Protein AF-A0A7K2KIJ1-F1 (afdb_monomer)

Structure (mmCIF, N/CA/C/O backbone):
data_AF-A0A7K2KIJ1-F1
#
_entry.id   AF-A0A7K2KIJ1-F1
#
loop_
_atom_site.group_PDB
_atom_site.id
_atom_site.type_symbol
_atom_site.label_atom_id
_atom_site.label_alt_id
_atom_site.label_comp_id
_atom_site.label_asym_id
_atom_site.label_entity_id
_atom_site.label_seq_id
_atom_site.pdbx_PDB_ins_code
_atom_site.Cartn_x
_atom_site.Cartn_y
_atom_site.Cartn_z
_atom_site.occupancy
_atom_site.B_iso_or_equiv
_atom_site.auth_seq_id
_atom_site.auth_comp_id
_atom_site.auth_asym_id
_atom_site.auth_atom_id
_atom_site.pdbx_PDB_model_num
ATOM 1 N N . MET A 1 1 ? -55.893 36.918 -1.192 1.00 45.06 1 MET A N 1
ATOM 2 C CA . MET A 1 1 ? -55.651 36.383 -2.549 1.00 45.06 1 MET A CA 1
ATOM 3 C C . MET A 1 1 ? -54.271 36.869 -2.965 1.00 45.06 1 MET A C 1
ATOM 5 O O . MET A 1 1 ? -54.103 38.072 -3.015 1.00 45.06 1 MET A O 1
ATOM 9 N N . THR A 1 2 ? -53.209 36.101 -3.171 1.00 46.12 2 THR A N 1
ATOM 10 C CA . THR A 1 2 ? -52.919 34.666 -3.086 1.00 46.12 2 THR A CA 1
ATOM 11 C C . THR A 1 2 ? -51.396 34.611 -2.926 1.00 46.12 2 THR A C 1
ATOM 13 O O . THR A 1 2 ? -50.685 35.256 -3.692 1.00 46.12 2 THR A O 1
ATOM 16 N N . SER A 1 3 ? -50.894 33.917 -1.908 1.00 42.28 3 SER A N 1
ATOM 17 C CA . SER A 1 3 ? -49.466 33.642 -1.747 1.00 42.28 3 SER A CA 1
ATOM 18 C C . SER A 1 3 ? -49.019 32.659 -2.830 1.00 42.28 3 SER A C 1
ATOM 20 O O . SER A 1 3 ? -49.592 31.575 -2.933 1.00 42.28 3 SER A O 1
ATOM 22 N N . ALA A 1 4 ? -48.010 33.019 -3.622 1.00 49.59 4 ALA A N 1
ATOM 23 C CA . ALA A 1 4 ? -47.337 32.093 -4.526 1.00 49.59 4 ALA A CA 1
ATOM 24 C C . ALA A 1 4 ? -46.103 31.517 -3.818 1.00 49.59 4 ALA A C 1
ATOM 26 O O . ALA A 1 4 ? -45.108 32.208 -3.614 1.00 49.59 4 ALA A O 1
ATOM 27 N N . THR A 1 5 ? -46.194 30.252 -3.416 1.00 52.03 5 THR A N 1
ATOM 28 C CA . THR A 1 5 ? -45.062 29.433 -2.971 1.00 52.03 5 THR A CA 1
ATOM 29 C C . THR A 1 5 ? -44.146 29.159 -4.171 1.00 52.03 5 THR A C 1
ATOM 31 O O . THR A 1 5 ? -44.656 28.714 -5.202 1.00 52.03 5 THR A O 1
ATOM 34 N N . PRO A 1 6 ? -42.818 29.367 -4.095 1.00 52.25 6 PRO A N 1
ATOM 35 C CA . PRO A 1 6 ? -41.923 28.862 -5.125 1.00 52.25 6 PRO A CA 1
ATOM 36 C C . PRO A 1 6 ? -41.865 27.332 -5.033 1.00 52.25 6 PRO A C 1
ATOM 38 O O . PRO A 1 6 ? -41.471 26.759 -4.019 1.00 52.25 6 PRO A O 1
ATOM 41 N N . SER A 1 7 ? -42.300 26.683 -6.110 1.00 57.16 7 SER A N 1
ATOM 42 C CA . SER A 1 7 ? -42.174 25.248 -6.340 1.00 57.16 7 SER A CA 1
ATOM 43 C C . SER A 1 7 ? -40.693 24.895 -6.471 1.00 57.16 7 SER A C 1
ATOM 45 O O . SER A 1 7 ? -40.060 25.250 -7.465 1.00 57.16 7 SER A O 1
ATOM 47 N N . ALA A 1 8 ? -40.136 24.208 -5.476 1.00 54.47 8 ALA A N 1
ATOM 48 C CA . ALA A 1 8 ? -38.811 23.613 -5.580 1.00 54.47 8 ALA A CA 1
ATOM 49 C C . ALA A 1 8 ? -38.816 22.576 -6.715 1.00 54.47 8 ALA A C 1
ATOM 51 O O . ALA A 1 8 ? -39.647 21.668 -6.738 1.00 54.47 8 ALA A O 1
ATOM 52 N N . ALA A 1 9 ? -37.915 22.752 -7.680 1.00 55.31 9 ALA A N 1
ATOM 53 C CA . ALA A 1 9 ? -37.654 21.766 -8.717 1.00 55.31 9 ALA A CA 1
ATOM 54 C C . ALA A 1 9 ? -37.132 20.462 -8.079 1.00 55.31 9 ALA A C 1
ATOM 56 O O . ALA A 1 9 ? -36.427 20.531 -7.067 1.00 55.31 9 ALA A O 1
ATOM 57 N N . PRO A 1 10 ? -37.433 19.282 -8.649 1.00 51.84 10 PRO A N 1
ATOM 58 C CA . PRO A 1 10 ? -36.810 18.044 -8.208 1.00 51.84 10 PRO A CA 1
ATOM 59 C C . PRO A 1 10 ? -35.300 18.151 -8.430 1.00 51.84 10 PRO A C 1
ATOM 61 O O . PRO A 1 10 ? -34.848 18.454 -9.532 1.00 51.84 10 PRO A O 1
ATOM 64 N N . LEU A 1 11 ? -34.525 17.919 -7.373 1.00 56.31 11 LEU A N 1
ATOM 65 C CA . LEU A 1 11 ? -33.096 17.660 -7.485 1.00 56.31 11 LEU A CA 1
ATOM 66 C C . LEU A 1 11 ? -32.944 16.364 -8.283 1.00 56.31 11 LEU A C 1
ATOM 68 O O . LEU A 1 11 ? -33.281 15.299 -7.775 1.00 56.31 11 LEU A O 1
ATOM 72 N N . ASP A 1 12 ? -32.479 16.451 -9.528 1.00 54.44 12 ASP A N 1
ATOM 73 C CA . ASP A 1 12 ? -32.094 15.277 -10.307 1.00 54.44 12 ASP A CA 1
ATOM 74 C C . ASP A 1 12 ? -31.010 14.497 -9.536 1.00 54.44 12 ASP A C 1
ATOM 76 O O . ASP A 1 12 ? -29.883 14.987 -9.409 1.00 54.44 12 ASP A O 1
ATOM 80 N N . PRO A 1 13 ? -31.269 13.264 -9.058 1.00 57.56 13 PRO A N 1
ATOM 81 C CA . PRO A 1 13 ? -30.281 12.493 -8.299 1.00 57.56 13 PRO A CA 1
ATOM 82 C C . PRO A 1 13 ? -29.171 11.905 -9.189 1.00 57.56 13 PRO A C 1
ATOM 84 O O . PRO A 1 13 ? -28.361 11.111 -8.722 1.00 57.56 13 PRO A O 1
ATOM 87 N N . ARG A 1 14 ? -29.142 12.252 -10.486 1.00 54.12 14 ARG A N 1
ATOM 88 C CA . ARG A 1 14 ? -28.255 11.653 -11.500 1.00 54.12 14 ARG A CA 1
ATOM 89 C C . ARG A 1 14 ? -27.233 12.619 -12.104 1.00 54.12 14 ARG A C 1
ATOM 91 O O . ARG A 1 14 ? -26.503 12.242 -13.015 1.00 54.12 14 ARG A O 1
ATOM 98 N N . GLY A 1 15 ? -27.160 13.855 -11.601 1.00 44.03 15 GLY A N 1
ATOM 99 C CA . GLY A 1 15 ? -26.284 14.906 -12.139 1.00 44.03 15 GLY A CA 1
ATOM 100 C C . GLY A 1 15 ? -24.801 14.810 -11.753 1.00 44.03 15 GLY A C 1
ATO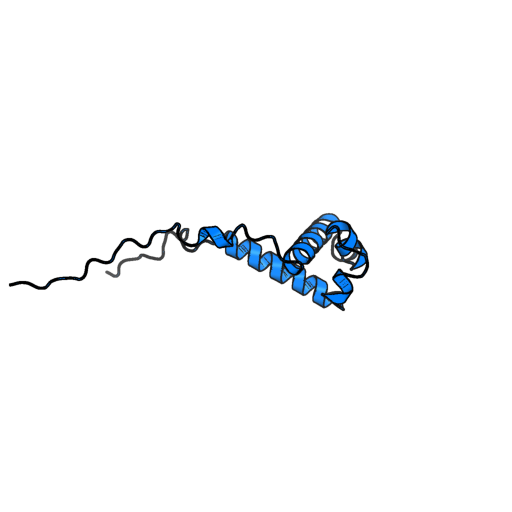M 101 O O . GLY A 1 15 ? -24.003 15.593 -12.262 1.00 44.03 15 GLY A O 1
ATOM 102 N N . SER A 1 16 ? -24.404 13.877 -10.878 1.00 51.62 16 SER A N 1
ATOM 103 C CA . SER A 1 16 ? -23.030 13.786 -10.346 1.00 51.62 16 SER A CA 1
ATOM 104 C C . SER A 1 16 ? -22.356 12.413 -10.490 1.00 51.62 16 SER A C 1
ATOM 106 O O . SER A 1 16 ? -21.180 12.288 -10.144 1.00 51.62 16 SER A O 1
ATOM 108 N N . GLN A 1 17 ? -23.018 11.395 -11.064 1.00 54.03 17 GLN A N 1
ATOM 109 C CA . GLN A 1 17 ? -22.390 10.080 -11.303 1.00 54.03 17 GLN A CA 1
ATOM 110 C C . GLN A 1 17 ? -21.213 10.126 -12.295 1.00 54.03 17 GLN A C 1
ATOM 112 O O . GLN A 1 17 ? -20.371 9.233 -12.275 1.00 54.03 17 GLN A O 1
ATOM 117 N N . GLY A 1 18 ? -21.105 11.168 -13.128 1.00 41.12 18 GLY A N 1
ATOM 118 C CA . GLY A 1 18 ? -20.043 11.291 -14.135 1.00 41.12 18 GLY A CA 1
ATOM 119 C C . GLY A 1 18 ? -18.622 11.445 -13.573 1.00 41.12 18 GLY A C 1
ATOM 120 O O . GLY A 1 18 ? -17.662 11.234 -14.306 1.00 41.12 18 GLY A O 1
ATOM 121 N N . ALA A 1 19 ? -18.462 11.778 -12.285 1.00 50.53 19 ALA A N 1
ATOM 122 C CA . ALA A 1 19 ? -17.148 11.846 -11.636 1.00 50.53 19 ALA A CA 1
ATOM 123 C C . ALA A 1 19 ? -16.683 10.502 -11.040 1.00 50.53 19 ALA A C 1
ATOM 125 O O . ALA A 1 19 ? -15.498 10.350 -10.747 1.00 50.53 19 ALA A O 1
ATOM 126 N N . ALA A 1 20 ? -17.590 9.532 -10.855 1.00 52.81 20 ALA A N 1
ATOM 127 C CA . ALA A 1 20 ? -17.272 8.238 -10.241 1.00 52.81 20 ALA A CA 1
ATOM 128 C C . ALA A 1 20 ? -16.483 7.300 -11.174 1.00 52.81 20 ALA A C 1
ATOM 130 O O . ALA A 1 20 ? -15.859 6.358 -10.695 1.00 52.81 20 ALA A O 1
ATOM 131 N N . ASP A 1 21 ? -16.483 7.584 -12.480 1.00 52.62 21 ASP A N 1
ATOM 132 C CA . ASP A 1 21 ? -15.807 6.791 -13.517 1.00 52.62 21 ASP A CA 1
ATOM 133 C C . ASP A 1 21 ? -14.473 7.421 -13.975 1.00 52.62 21 ASP A C 1
ATOM 135 O O . ASP A 1 21 ? -13.877 7.034 -14.981 1.00 52.62 21 ASP A O 1
ATOM 139 N N . ALA A 1 22 ? -13.987 8.437 -13.249 1.00 60.50 22 ALA A N 1
ATOM 140 C CA . ALA A 1 22 ? -12.666 8.996 -13.498 1.00 60.50 22 ALA A CA 1
ATOM 141 C C . ALA A 1 22 ? -11.589 7.929 -13.212 1.00 60.50 22 ALA A C 1
ATOM 143 O O . ALA A 1 22 ? -11.682 7.214 -12.210 1.00 60.50 22 ALA A O 1
ATOM 144 N N . PRO A 1 23 ? -10.540 7.817 -14.051 1.00 66.00 23 PRO A N 1
ATOM 145 C CA . PRO A 1 23 ? -9.488 6.834 -13.835 1.00 66.00 23 PRO A CA 1
ATOM 146 C C . PRO A 1 23 ? -8.857 7.037 -12.455 1.00 66.00 23 PRO A C 1
ATOM 148 O O . PRO A 1 23 ? -8.423 8.143 -12.123 1.00 66.00 23 PRO A O 1
ATOM 151 N N . ALA A 1 24 ? -8.811 5.958 -11.666 1.00 76.81 24 ALA A N 1
ATOM 152 C CA . ALA A 1 24 ? -8.293 5.969 -10.301 1.00 76.81 24 ALA A CA 1
ATOM 153 C C . ALA A 1 24 ? -6.921 6.653 -10.243 1.00 76.81 24 ALA A C 1
ATOM 155 O O . ALA A 1 24 ? -6.016 6.350 -11.036 1.00 76.81 24 ALA A O 1
ATOM 156 N N . SER A 1 25 ? -6.761 7.582 -9.299 1.00 89.44 25 SER A N 1
ATOM 157 C CA . SER A 1 25 ? -5.516 8.324 -9.162 1.00 89.44 25 SER A CA 1
ATOM 158 C C . SER A 1 25 ? -4.363 7.371 -8.835 1.00 89.44 25 SER A C 1
ATOM 160 O O . SER A 1 25 ? -4.541 6.241 -8.368 1.00 89.44 25 SER A O 1
ATOM 162 N N . ARG A 1 26 ? -3.125 7.824 -9.050 1.00 90.44 26 ARG A N 1
ATOM 163 C CA . ARG A 1 26 ? -1.950 7.026 -8.670 1.00 90.44 26 ARG A CA 1
ATOM 164 C C . ARG A 1 26 ? -1.966 6.674 -7.177 1.00 90.44 26 ARG A C 1
ATOM 166 O O . ARG A 1 26 ? -1.551 5.577 -6.822 1.00 90.44 26 ARG A O 1
ATOM 173 N N . ALA A 1 27 ? -2.453 7.586 -6.336 1.00 90.75 27 ALA A N 1
ATOM 174 C CA . ALA A 1 27 ? -2.606 7.357 -4.904 1.00 90.75 27 ALA A CA 1
ATOM 175 C C . ALA A 1 27 ? -3.639 6.256 -4.618 1.00 90.75 27 ALA A C 1
ATOM 177 O O . ALA A 1 27 ? -3.367 5.375 -3.805 1.00 90.75 27 ALA A O 1
ATOM 178 N N . ASP A 1 28 ? -4.763 6.244 -5.342 1.00 94.25 28 ASP A N 1
ATOM 179 C CA . ASP A 1 28 ? -5.807 5.221 -5.183 1.00 94.25 28 ASP A CA 1
ATOM 180 C C . ASP A 1 28 ? -5.284 3.831 -5.533 1.00 94.25 28 ASP A C 1
ATOM 182 O O . ASP A 1 28 ? -5.455 2.893 -4.759 1.00 94.25 28 ASP A O 1
ATOM 186 N N . ARG A 1 29 ? -4.554 3.715 -6.650 1.00 95.38 29 ARG A N 1
ATOM 187 C CA . ARG A 1 29 ? -3.909 2.459 -7.060 1.00 95.38 29 ARG A CA 1
ATOM 188 C C . ARG A 1 29 ? -2.898 1.949 -6.034 1.00 95.38 29 ARG A C 1
ATOM 190 O O . ARG A 1 29 ? -2.837 0.750 -5.780 1.00 95.38 29 ARG A O 1
ATOM 197 N N . ILE A 1 30 ? -2.083 2.847 -5.475 1.00 96.38 30 ILE A N 1
ATOM 198 C CA . ILE A 1 30 ? -1.112 2.505 -4.425 1.00 96.38 30 ILE A CA 1
ATOM 199 C C . ILE A 1 30 ? -1.848 2.037 -3.165 1.00 96.38 30 ILE A C 1
ATOM 201 O O . ILE A 1 30 ? -1.459 1.032 -2.574 1.00 96.38 30 ILE A O 1
ATOM 205 N N . GLY A 1 31 ? -2.915 2.738 -2.771 1.00 97.12 31 GLY A N 1
ATOM 206 C CA . GLY A 1 31 ? -3.745 2.376 -1.625 1.00 97.12 31 GLY A CA 1
ATOM 207 C C . GLY A 1 31 ? -4.426 1.020 -1.797 1.00 97.12 31 GLY A C 1
ATOM 208 O O . GLY A 1 31 ? -4.384 0.207 -0.880 1.00 97.12 31 GLY A O 1
ATOM 209 N N . ASP A 1 32 ? -4.974 0.745 -2.979 1.00 97.50 32 ASP A N 1
ATOM 210 C CA . ASP A 1 32 ? -5.622 -0.530 -3.303 1.00 97.50 32 ASP A CA 1
ATOM 211 C C . ASP A 1 32 ? -4.635 -1.695 -3.234 1.00 97.50 32 ASP A C 1
ATOM 213 O O . ASP A 1 32 ? -4.861 -2.665 -2.514 1.00 97.50 32 ASP A O 1
ATOM 217 N N . ALA A 1 33 ? -3.478 -1.548 -3.879 1.00 97.88 33 ALA A N 1
ATOM 218 C CA . ALA A 1 33 ? -2.411 -2.538 -3.809 1.00 97.88 33 ALA A CA 1
ATOM 219 C C . ALA A 1 33 ? -1.909 -2.770 -2.373 1.00 97.88 33 ALA A C 1
ATOM 221 O O . ALA A 1 33 ? -1.601 -3.901 -1.991 1.00 97.88 33 ALA A O 1
ATOM 222 N N . ALA A 1 34 ? -1.810 -1.707 -1.570 1.00 97.94 34 ALA A N 1
ATOM 223 C CA . ALA A 1 34 ? -1.410 -1.807 -0.172 1.00 97.94 34 ALA A CA 1
ATOM 224 C C . ALA A 1 34 ? -2.452 -2.557 0.675 1.00 97.94 34 ALA A C 1
ATOM 226 O O . ALA A 1 34 ? -2.061 -3.398 1.485 1.00 97.94 34 ALA A O 1
ATOM 227 N N . LEU A 1 35 ? -3.748 -2.293 0.475 1.00 98.06 35 LEU A N 1
ATOM 228 C CA . LEU A 1 35 ? -4.834 -3.007 1.153 1.00 98.06 35 LEU A CA 1
ATOM 229 C C . LEU A 1 35 ? -4.819 -4.499 0.808 1.00 98.06 35 LEU A C 1
ATOM 231 O O . LEU A 1 35 ? -4.826 -5.324 1.722 1.00 98.06 35 LEU A O 1
ATOM 235 N N . ASP A 1 36 ? -4.688 -4.853 -0.472 1.00 98.06 36 ASP A N 1
ATOM 236 C CA . ASP A 1 36 ? -4.625 -6.257 -0.894 1.00 98.06 36 ASP A CA 1
ATOM 237 C C . ASP A 1 36 ? -3.450 -7.000 -0.237 1.00 98.06 36 ASP A C 1
ATOM 239 O O . ASP A 1 36 ? -3.591 -8.109 0.281 1.00 98.06 36 ASP A O 1
ATOM 243 N N . LEU A 1 37 ? -2.269 -6.372 -0.205 1.00 98.25 37 LEU A N 1
ATOM 244 C CA . LEU A 1 37 ? -1.086 -6.956 0.431 1.00 98.25 37 LEU A CA 1
ATOM 245 C C . LEU A 1 37 ? -1.253 -7.112 1.941 1.00 98.25 37 LEU A C 1
ATOM 247 O O . LEU A 1 37 ? -0.758 -8.088 2.506 1.00 98.25 37 LEU A O 1
ATOM 251 N N . LEU A 1 38 ? -1.923 -6.164 2.597 1.00 97.75 38 LEU A N 1
ATOM 252 C CA . LEU A 1 38 ? -2.221 -6.254 4.023 1.00 97.75 38 LEU A CA 1
ATOM 253 C C . LEU A 1 38 ? -3.174 -7.414 4.319 1.00 97.75 38 LEU A C 1
ATOM 255 O O . LEU A 1 38 ? -2.931 -8.146 5.277 1.00 97.75 38 LEU A O 1
ATOM 259 N N . VAL A 1 39 ? -4.198 -7.617 3.490 1.00 97.75 39 VAL A N 1
ATOM 260 C CA . VAL A 1 39 ? -5.143 -8.735 3.630 1.00 97.75 39 VAL A CA 1
ATOM 261 C C . VAL A 1 39 ? -4.445 -10.077 3.407 1.00 97.75 39 VAL A C 1
ATOM 263 O O . VAL A 1 39 ? -4.603 -10.996 4.205 1.00 97.75 39 VAL A O 1
ATOM 266 N N . GLU A 1 40 ? -3.636 -10.194 2.355 1.00 98.00 40 GLU A N 1
ATOM 267 C CA . GLU A 1 40 ? -3.020 -11.473 1.986 1.00 98.00 40 GLU A CA 1
ATOM 268 C C . GLU A 1 40 ? -1.788 -11.837 2.822 1.00 98.00 40 GLU A C 1
ATOM 270 O O . GLU A 1 40 ? -1.533 -13.010 3.089 1.00 98.00 40 GLU A O 1
ATOM 275 N N . ARG A 1 41 ? -0.963 -10.845 3.175 1.00 97.31 41 ARG A N 1
ATOM 276 C CA . ARG A 1 41 ? 0.391 -11.062 3.721 1.00 97.31 41 ARG A CA 1
ATOM 277 C C . ARG A 1 41 ? 0.599 -10.398 5.081 1.00 97.31 41 ARG A C 1
ATOM 279 O O . ARG A 1 41 ? 1.662 -10.558 5.691 1.00 97.31 41 ARG A O 1
ATOM 286 N N . GLY A 1 42 ? -0.383 -9.635 5.560 1.00 96.88 42 GLY A N 1
ATOM 287 C CA . GLY A 1 42 ? -0.292 -8.868 6.795 1.00 96.88 42 GLY A CA 1
ATOM 288 C C . GLY A 1 42 ? 0.750 -7.748 6.740 1.00 96.88 42 GLY A C 1
ATOM 289 O O . GLY A 1 42 ? 1.381 -7.461 5.720 1.00 96.88 42 GLY A O 1
ATOM 290 N N . MET A 1 43 ? 0.994 -7.134 7.901 1.00 96.00 43 MET A N 1
ATOM 291 C CA . MET A 1 43 ? 1.890 -5.978 8.031 1.00 96.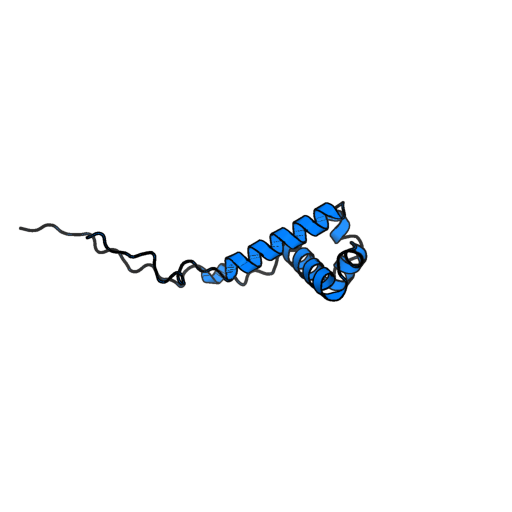00 43 MET A CA 1
ATOM 292 C C . MET A 1 43 ? 3.294 -6.239 7.476 1.00 96.00 43 MET A C 1
ATOM 294 O O . MET A 1 43 ? 3.899 -5.344 6.886 1.00 96.00 43 MET A O 1
ATOM 298 N N . ARG A 1 44 ? 3.841 -7.446 7.670 1.00 95.69 44 ARG A N 1
ATOM 299 C CA . ARG A 1 44 ? 5.204 -7.796 7.227 1.00 95.69 44 ARG A CA 1
ATOM 300 C C . ARG A 1 44 ? 5.342 -7.813 5.702 1.00 95.69 44 ARG A C 1
ATOM 302 O O . ARG A 1 44 ? 6.430 -7.542 5.210 1.00 95.69 44 ARG A O 1
ATOM 309 N N . GLY A 1 45 ? 4.260 -8.090 4.974 1.00 95.00 45 GLY A N 1
ATOM 310 C CA . GLY A 1 45 ? 4.247 -8.076 3.511 1.00 95.00 45 GLY A CA 1
ATOM 311 C C . GLY A 1 45 ? 4.177 -6.678 2.894 1.00 95.00 45 GLY A C 1
ATOM 312 O O . GLY A 1 45 ? 4.443 -6.533 1.700 1.00 95.00 45 GLY A O 1
ATOM 313 N N . LEU A 1 46 ? 3.858 -5.649 3.687 1.00 97.12 46 LEU A N 1
ATOM 314 C CA . LEU A 1 46 ? 3.728 -4.282 3.194 1.00 97.12 46 LEU A CA 1
ATOM 315 C C . LEU A 1 46 ? 5.102 -3.617 3.036 1.00 97.12 46 LEU A C 1
ATOM 317 O O . LEU A 1 46 ? 5.686 -3.099 3.994 1.00 97.12 46 LEU A O 1
ATOM 321 N N . THR A 1 47 ? 5.592 -3.619 1.798 1.00 96.62 47 THR A N 1
ATOM 322 C CA . THR A 1 47 ? 6.840 -2.971 1.373 1.00 96.62 47 THR A CA 1
ATOM 323 C C . THR A 1 47 ? 6.618 -2.209 0.071 1.00 96.62 47 THR A C 1
ATOM 325 O O . THR A 1 47 ? 5.771 -2.597 -0.731 1.00 96.62 47 THR A O 1
ATOM 328 N N . HIS A 1 48 ? 7.410 -1.165 -0.185 1.00 97.25 48 HIS A N 1
ATOM 329 C CA . HIS A 1 48 ? 7.325 -0.382 -1.425 1.00 97.25 48 HIS A CA 1
ATOM 330 C C . HIS A 1 48 ? 7.441 -1.240 -2.679 1.00 97.25 48 HIS A C 1
ATOM 332 O O . HIS A 1 48 ? 6.661 -1.064 -3.606 1.00 97.25 48 HIS A O 1
ATOM 338 N N . ARG A 1 49 ? 8.366 -2.208 -2.681 1.00 96.75 49 ARG A N 1
ATOM 339 C CA . ARG A 1 49 ? 8.567 -3.107 -3.821 1.00 96.75 49 ARG A CA 1
ATOM 340 C C . ARG A 1 49 ? 7.336 -3.971 -4.081 1.00 96.75 49 ARG A C 1
ATOM 342 O O . ARG A 1 49 ? 6.890 -4.056 -5.216 1.00 96.75 49 ARG A O 1
ATOM 349 N N . ALA A 1 50 ? 6.771 -4.569 -3.031 1.00 97.62 50 ALA A N 1
ATOM 350 C CA . ALA A 1 50 ? 5.569 -5.387 -3.165 1.00 97.62 50 ALA A CA 1
ATOM 351 C C . ALA A 1 50 ? 4.375 -4.560 -3.666 1.00 97.62 50 ALA A C 1
ATOM 353 O O . ALA A 1 50 ? 3.587 -5.054 -4.469 1.00 97.62 50 ALA A O 1
ATOM 354 N N . VAL A 1 51 ? 4.258 -3.304 -3.219 1.00 97.75 51 VAL A N 1
AT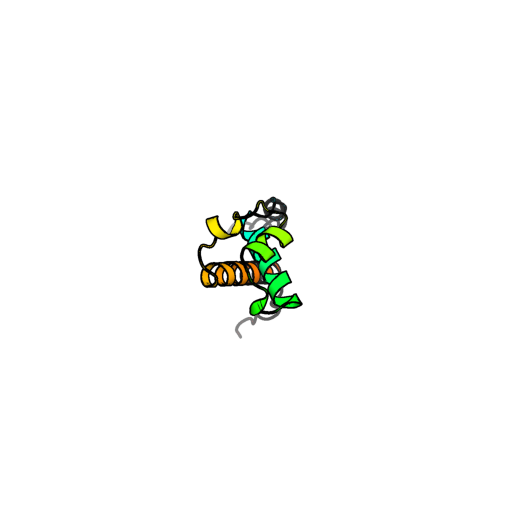OM 355 C CA . VAL A 1 51 ? 3.210 -2.381 -3.675 1.00 97.75 51 VAL A CA 1
ATOM 356 C C . VAL A 1 51 ? 3.419 -1.987 -5.137 1.00 97.75 51 VAL A C 1
ATOM 358 O O . VAL A 1 51 ? 2.462 -2.044 -5.899 1.00 97.75 51 VAL A O 1
ATOM 361 N N . ASP A 1 52 ? 4.645 -1.652 -5.556 1.00 97.00 52 ASP A N 1
ATOM 362 C CA . ASP A 1 52 ? 4.954 -1.348 -6.961 1.00 97.00 52 ASP A CA 1
ATOM 363 C C . ASP A 1 52 ? 4.608 -2.531 -7.878 1.00 97.00 52 ASP A C 1
ATOM 365 O O . ASP A 1 52 ? 3.924 -2.349 -8.886 1.00 97.00 52 ASP A O 1
ATOM 369 N N . GLU A 1 53 ? 5.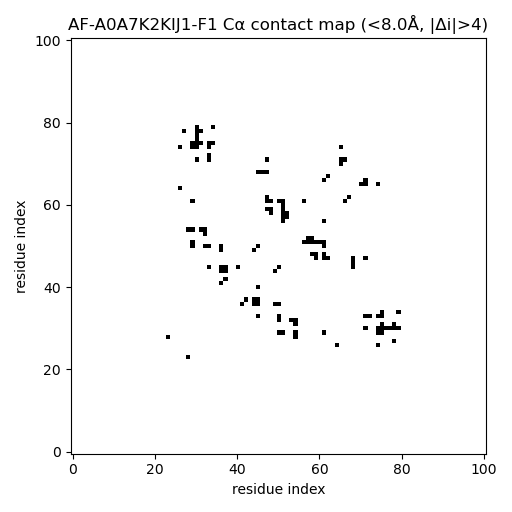019 -3.745 -7.491 1.00 97.38 53 GLU A N 1
ATOM 370 C CA . GLU A 1 53 ? 4.703 -4.989 -8.203 1.00 97.38 53 GLU A CA 1
ATOM 371 C C . GLU A 1 53 ? 3.183 -5.200 -8.309 1.00 97.38 53 GLU A C 1
ATOM 373 O O . GLU A 1 53 ? 2.661 -5.406 -9.404 1.00 97.38 53 GLU A O 1
ATOM 378 N N . ARG A 1 54 ? 2.456 -5.096 -7.187 1.00 97.25 54 ARG A N 1
ATOM 379 C CA . ARG A 1 54 ? 0.996 -5.287 -7.143 1.00 97.25 54 ARG A CA 1
ATOM 380 C C . ARG A 1 54 ? 0.242 -4.224 -7.941 1.00 97.25 54 ARG A C 1
ATOM 382 O O . ARG A 1 54 ? -0.733 -4.546 -8.611 1.00 97.25 54 ARG A O 1
ATOM 389 N N . ALA A 1 55 ? 0.683 -2.972 -7.874 1.00 95.94 55 ALA A N 1
ATOM 390 C CA . ALA A 1 55 ? 0.043 -1.849 -8.549 1.00 95.94 55 ALA A CA 1
ATOM 391 C C . ALA A 1 55 ? 0.424 -1.739 -10.037 1.00 95.94 55 ALA A C 1
ATOM 393 O O . ALA A 1 55 ? -0.041 -0.804 -10.698 1.00 95.94 55 ALA A O 1
ATOM 394 N N . GLY A 1 56 ? 1.293 -2.617 -10.559 1.00 95.44 56 GLY A N 1
ATOM 395 C CA . GLY A 1 56 ? 1.809 -2.536 -11.930 1.00 95.44 56 GLY A CA 1
ATOM 396 C C . GLY A 1 56 ? 2.563 -1.228 -12.194 1.00 95.44 56 GLY A C 1
ATOM 397 O O . GLY A 1 56 ? 2.382 -0.596 -13.237 1.00 95.44 56 GLY A O 1
ATOM 398 N N . LEU A 1 57 ? 3.324 -0.754 -11.206 1.00 94.31 57 LEU A N 1
ATOM 399 C CA . LEU A 1 57 ? 4.083 0.492 -11.266 1.00 94.31 57 LEU A CA 1
ATOM 400 C C . LEU A 1 57 ? 5.576 0.218 -11.503 1.00 94.31 57 LEU A C 1
ATOM 402 O O . LEU A 1 57 ? 6.099 -0.794 -11.039 1.00 94.31 57 LEU A O 1
ATOM 406 N N . PRO A 1 58 ? 6.302 1.137 -12.170 1.00 95.00 58 PRO A N 1
ATOM 407 C CA . PRO A 1 58 ? 7.758 1.077 -12.218 1.00 95.00 58 PRO A CA 1
ATOM 408 C C . PRO A 1 58 ? 8.356 1.055 -10.809 1.00 95.00 58 PRO A C 1
ATOM 410 O O . PRO A 1 58 ? 7.87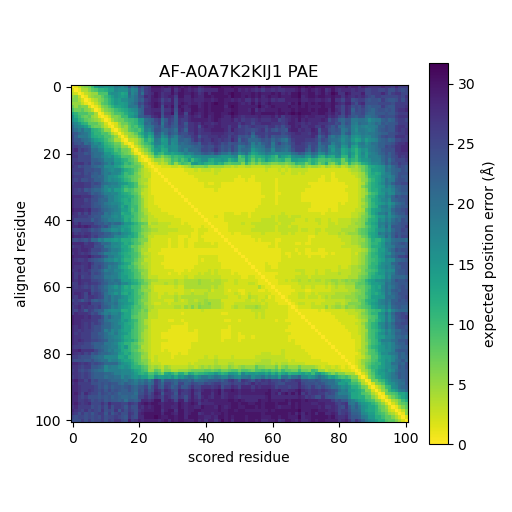6 1.769 -9.924 1.00 95.00 58 PRO A O 1
ATOM 413 N N . GLN A 1 59 ? 9.431 0.297 -10.615 1.00 93.94 59 GLN A N 1
ATOM 414 C CA . GLN A 1 59 ? 10.101 0.186 -9.319 1.00 93.94 59 GLN A CA 1
ATOM 415 C C . GLN A 1 59 ? 10.503 1.567 -8.762 1.00 93.94 59 GLN A C 1
ATOM 417 O O . GLN A 1 59 ? 11.050 2.405 -9.477 1.0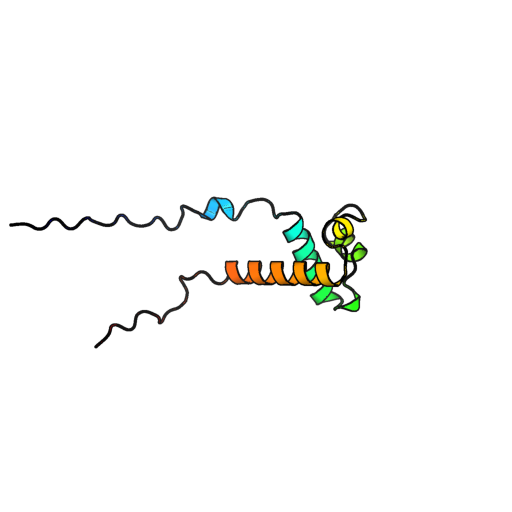0 93.94 59 GLN A O 1
ATOM 422 N N . GLY A 1 60 ? 10.232 1.805 -7.476 1.00 93.38 60 GLY A N 1
ATOM 423 C CA . GLY A 1 60 ? 10.517 3.067 -6.781 1.00 93.38 60 GLY A CA 1
ATOM 424 C C . GLY A 1 60 ? 9.402 4.113 -6.891 1.00 93.38 60 GLY A C 1
ATOM 425 O O . GLY A 1 60 ? 9.457 5.145 -6.219 1.00 93.38 60 GLY A O 1
ATOM 426 N N . SER A 1 61 ? 8.358 3.844 -7.678 1.00 93.06 61 SER A N 1
ATOM 427 C CA . SER A 1 61 ? 7.197 4.727 -7.826 1.00 93.06 61 SER A CA 1
ATOM 428 C C . SER A 1 61 ? 6.496 5.000 -6.506 1.00 93.06 61 SER A C 1
ATOM 430 O O . SER A 1 61 ? 6.161 6.145 -6.199 1.00 93.06 61 SER A O 1
ATOM 432 N N . THR A 1 62 ? 6.293 3.947 -5.724 1.00 94.50 62 THR A N 1
ATOM 433 C CA . THR A 1 62 ? 5.660 4.040 -4.416 1.00 94.50 62 THR A CA 1
ATOM 434 C C . THR A 1 62 ? 6.561 4.777 -3.435 1.00 94.50 62 THR A C 1
ATOM 436 O O . THR A 1 62 ? 6.060 5.579 -2.658 1.00 94.50 62 THR A O 1
ATOM 439 N N . SER A 1 63 ? 7.8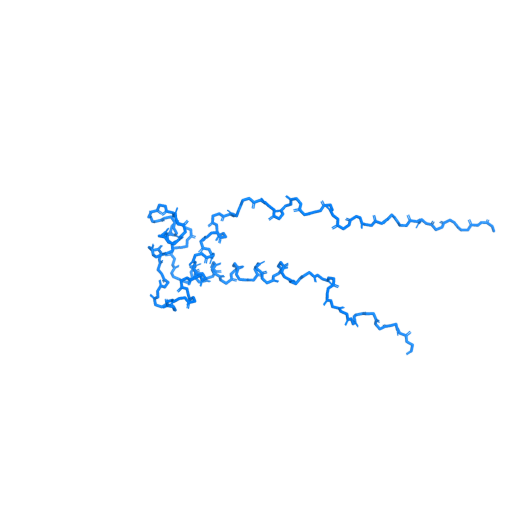85 4.601 -3.503 1.00 91.81 63 SER A N 1
ATOM 440 C CA . SER A 1 63 ? 8.838 5.321 -2.640 1.00 91.81 63 SER A CA 1
ATOM 441 C C . SER A 1 63 ? 8.828 6.832 -2.881 1.00 91.81 63 SER A C 1
ATOM 443 O O . SER A 1 63 ? 8.969 7.608 -1.936 1.00 91.81 63 SER A O 1
ATOM 445 N N . ASN A 1 64 ? 8.608 7.260 -4.129 1.00 91.56 64 ASN A N 1
ATOM 446 C CA . ASN A 1 64 ? 8.437 8.676 -4.460 1.00 91.56 64 ASN A CA 1
ATOM 447 C C . ASN A 1 64 ? 7.144 9.262 -3.869 1.00 91.56 64 ASN A C 1
ATOM 449 O O . ASN A 1 64 ? 7.121 10.441 -3.520 1.00 91.56 64 ASN A O 1
ATOM 453 N N . HIS A 1 65 ? 6.088 8.451 -3.742 1.00 89.06 65 HIS A N 1
ATOM 454 C CA . HIS A 1 65 ? 4.792 8.872 -3.203 1.00 89.06 65 HIS A CA 1
ATOM 455 C C . HIS A 1 65 ? 4.740 8.811 -1.667 1.00 89.06 65 HIS A C 1
ATOM 457 O O . HIS A 1 65 ? 4.328 9.763 -1.013 1.00 89.06 65 HIS A O 1
ATOM 463 N N . ALA A 1 66 ? 5.211 7.709 -1.088 1.00 90.88 66 ALA A N 1
ATOM 464 C CA . ALA A 1 66 ? 5.226 7.436 0.339 1.00 90.88 66 ALA A CA 1
ATOM 465 C C . ALA A 1 66 ? 6.652 7.066 0.753 1.00 90.88 66 ALA A C 1
ATOM 467 O O . ALA A 1 66 ? 7.083 5.934 0.578 1.00 90.88 66 ALA A O 1
ATOM 468 N N . ARG A 1 67 ? 7.409 8.004 1.326 1.00 93.62 67 ARG A N 1
ATOM 469 C CA . ARG A 1 67 ? 8.840 7.786 1.627 1.00 93.62 67 ARG A CA 1
ATOM 470 C C . ARG A 1 67 ? 9.105 6.836 2.794 1.00 93.62 67 ARG A C 1
ATOM 472 O O . ARG A 1 67 ? 10.226 6.370 2.967 1.00 93.62 67 ARG A O 1
ATOM 479 N N . THR A 1 68 ? 8.092 6.558 3.609 1.00 95.75 68 THR A N 1
ATOM 480 C CA . THR A 1 68 ? 8.205 5.713 4.800 1.00 95.75 68 THR A CA 1
ATOM 481 C C . THR A 1 68 ? 7.138 4.627 4.792 1.00 95.75 68 THR A C 1
ATOM 483 O O . THR A 1 68 ? 6.109 4.735 4.124 1.00 95.75 68 THR A O 1
ATOM 486 N N . ARG A 1 69 ? 7.362 3.570 5.576 1.00 94.94 69 ARG A N 1
ATOM 487 C CA . ARG A 1 69 ? 6.354 2.524 5.787 1.00 94.94 69 ARG A CA 1
ATOM 488 C C . ARG A 1 69 ? 5.088 3.067 6.459 1.00 94.94 69 ARG A C 1
ATOM 490 O O . ARG A 1 69 ? 4.001 2.590 6.164 1.00 94.94 69 ARG A O 1
ATOM 497 N N . GLN A 1 70 ? 5.222 4.077 7.320 1.00 96.62 70 GLN A N 1
ATOM 498 C CA . GLN A 1 70 ? 4.076 4.767 7.912 1.00 96.62 70 GLN A CA 1
ATOM 499 C C . GLN A 1 70 ? 3.259 5.504 6.844 1.00 96.62 70 GLN A C 1
ATOM 501 O O . GLN A 1 70 ? 2.052 5.315 6.784 1.00 96.62 70 GLN A O 1
ATOM 506 N N . ALA A 1 71 ? 3.906 6.250 5.943 1.00 95.88 71 ALA A N 1
ATOM 507 C CA . ALA A 1 71 ? 3.214 6.931 4.845 1.00 95.88 71 ALA A CA 1
ATOM 508 C C . ALA A 1 71 ? 2.479 5.943 3.913 1.00 95.88 71 ALA A C 1
ATOM 510 O O . ALA A 1 71 ? 1.402 6.241 3.398 1.00 95.88 71 ALA A O 1
ATOM 511 N N . LEU A 1 72 ? 3.029 4.737 3.729 1.00 94.94 72 LEU A N 1
ATOM 512 C CA . LEU A 1 72 ? 2.349 3.650 3.021 1.00 94.94 72 LEU A CA 1
ATOM 513 C C . LEU A 1 72 ? 1.067 3.199 3.734 1.00 94.94 72 LEU A C 1
ATOM 515 O O . LEU A 1 72 ? 0.030 3.042 3.092 1.00 94.94 72 LEU A O 1
ATOM 519 N N . LEU A 1 73 ? 1.126 3.020 5.054 1.00 96.75 73 LEU A N 1
ATOM 520 C CA . LEU A 1 73 ? -0.042 2.658 5.863 1.00 96.75 73 LEU A CA 1
ATOM 521 C C . LEU A 1 73 ? -1.102 3.761 5.849 1.00 96.75 73 LEU A C 1
ATOM 523 O O . LEU A 1 73 ? -2.277 3.471 5.660 1.00 96.75 73 LEU A O 1
ATOM 527 N N . GLU A 1 74 ? -0.694 5.022 5.977 1.00 96.94 74 GLU A N 1
ATOM 528 C CA . GLU A 1 74 ? -1.598 6.172 5.876 1.00 96.94 74 GLU A CA 1
ATOM 529 C C . GLU A 1 74 ? -2.305 6.222 4.516 1.00 96.94 74 GLU A C 1
ATOM 531 O O . GLU A 1 74 ? -3.492 6.542 4.447 1.00 96.94 74 GLU A O 1
ATOM 536 N N . THR A 1 75 ? -1.603 5.863 3.436 1.00 96.38 75 THR A N 1
ATOM 537 C CA . THR A 1 75 ? -2.189 5.776 2.090 1.00 96.38 75 THR A CA 1
ATOM 538 C C . THR A 1 75 ? -3.253 4.676 2.019 1.00 96.38 75 THR A C 1
ATOM 540 O O . THR A 1 75 ? -4.345 4.917 1.507 1.00 96.38 75 THR A O 1
ATOM 543 N N . ALA A 1 76 ? -2.979 3.497 2.588 1.00 96.75 76 ALA A N 1
ATOM 544 C CA . ALA A 1 76 ? -3.947 2.400 2.652 1.00 96.75 76 ALA A CA 1
ATOM 545 C C . ALA A 1 76 ? -5.190 2.773 3.481 1.00 96.75 76 ALA A C 1
ATOM 547 O O . ALA A 1 76 ? -6.315 2.571 3.032 1.00 96.75 76 ALA A O 1
ATOM 548 N N . VAL A 1 77 ? -4.998 3.382 4.656 1.00 97.00 77 VAL A N 1
ATOM 549 C CA . VAL A 1 77 ? -6.101 3.826 5.528 1.00 97.00 77 VAL A CA 1
ATOM 550 C C . VAL A 1 77 ? -6.953 4.887 4.837 1.00 97.00 77 VAL A C 1
ATOM 552 O O . VAL A 1 77 ? -8.176 4.778 4.824 1.00 97.00 77 VAL A O 1
ATOM 555 N N . ARG A 1 78 ? -6.325 5.886 4.206 1.00 95.75 78 ARG A N 1
ATOM 556 C CA . ARG A 1 78 ? -7.045 6.913 3.439 1.00 95.75 78 ARG A CA 1
ATOM 557 C C . ARG A 1 78 ? -7.890 6.285 2.335 1.00 95.75 78 ARG A C 1
ATOM 559 O O . ARG A 1 78 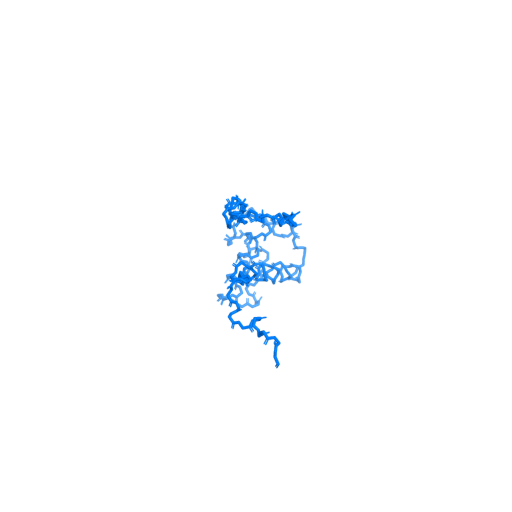? -9.042 6.671 2.155 1.00 95.75 78 ARG A O 1
ATOM 566 N N . ARG A 1 79 ? -7.336 5.291 1.635 1.00 95.44 79 ARG A N 1
ATOM 567 C CA . ARG A 1 79 ? -8.063 4.568 0.594 1.00 95.44 79 ARG A CA 1
ATOM 568 C C . ARG A 1 79 ? -9.239 3.771 1.156 1.00 95.44 79 ARG A C 1
ATOM 570 O O . ARG A 1 79 ? -10.305 3.798 0.548 1.00 95.44 79 ARG A O 1
ATOM 577 N N . GLN A 1 80 ? -9.080 3.121 2.310 1.00 95.38 80 GLN A N 1
ATOM 578 C CA . GLN A 1 80 ? -10.164 2.403 2.985 1.00 95.38 80 GLN A CA 1
ATOM 579 C C . GLN A 1 80 ? -11.317 3.341 3.355 1.00 95.38 80 GLN A C 1
ATOM 581 O O . GLN A 1 80 ? -12.459 3.067 2.999 1.00 95.38 80 GLN A O 1
ATOM 586 N N . VAL A 1 81 ? -11.013 4.485 3.976 1.00 94.44 81 VAL A N 1
ATOM 587 C CA . VAL A 1 81 ? -12.024 5.500 4.320 1.00 94.44 81 VAL A CA 1
ATOM 588 C C . VAL A 1 81 ? -12.772 5.968 3.072 1.00 94.44 81 VAL A C 1
ATOM 590 O O . VAL A 1 81 ? -13.992 6.089 3.093 1.00 94.44 81 VAL A O 1
ATOM 593 N N . GLN A 1 82 ? -12.062 6.173 1.959 1.00 91.44 82 GLN A N 1
ATOM 594 C CA . GLN A 1 82 ? -12.692 6.578 0.705 1.00 91.44 82 GLN A CA 1
ATOM 595 C C . GLN A 1 82 ? -13.570 5.482 0.079 1.00 91.44 82 GLN A C 1
ATOM 597 O O . GLN A 1 82 ? -14.566 5.797 -0.568 1.00 91.44 82 GLN A O 1
ATOM 602 N N . ARG A 1 83 ? -13.230 4.198 0.262 1.00 91.31 83 ARG A N 1
ATOM 603 C CA . ARG A 1 83 ? -14.096 3.074 -0.141 1.00 91.31 83 ARG A CA 1
ATOM 604 C C . ARG A 1 83 ? -15.366 3.043 0.705 1.00 91.31 83 ARG A C 1
ATOM 606 O O . ARG A 1 83 ? -16.457 2.935 0.160 1.00 91.31 83 ARG A O 1
ATOM 613 N N . GLU A 1 84 ? -15.233 3.182 2.020 1.00 90.44 84 GLU A N 1
ATOM 614 C CA . GLU A 1 84 ? -16.375 3.171 2.941 1.00 90.44 84 GLU A CA 1
ATOM 615 C C . GLU A 1 84 ? -17.309 4.362 2.704 1.00 90.44 84 GLU A C 1
ATOM 617 O O . GLU A 1 84 ? -18.523 4.185 2.669 1.00 90.44 84 GLU A O 1
ATOM 622 N N . SER A 1 85 ? -16.773 5.555 2.428 1.00 85.44 85 SER A N 1
ATOM 623 C CA . SER A 1 85 ? -17.592 6.733 2.115 1.00 85.44 85 SER A CA 1
ATOM 624 C C . SER A 1 85 ? -18.372 6.615 0.801 1.00 85.44 85 SER A C 1
ATOM 626 O O . SER A 1 85 ? -19.356 7.321 0.621 1.00 85.44 85 SER A O 1
ATOM 628 N N . GLN A 1 86 ? -17.930 5.767 -0.134 1.00 80.12 86 GLN A N 1
ATOM 629 C CA . GLN A 1 86 ? -18.677 5.474 -1.366 1.00 80.12 86 GLN A CA 1
ATOM 630 C C . GLN A 1 86 ? -19.835 4.498 -1.122 1.00 80.12 86 GLN A C 1
ATOM 632 O O . GLN A 1 86 ? -20.814 4.530 -1.861 1.00 80.12 86 GLN A O 1
ATOM 637 N N . VAL A 1 87 ? -19.718 3.641 -0.104 1.00 75.25 87 VAL A N 1
ATOM 638 C CA . VAL A 1 87 ? -20.760 2.684 0.296 1.00 75.25 87 VAL A CA 1
ATOM 639 C C . VAL A 1 87 ? -21.800 3.356 1.195 1.00 75.25 87 VAL A C 1
ATOM 641 O O . VAL A 1 87 ? -22.988 3.104 1.037 1.00 75.25 87 VAL A O 1
ATOM 644 N N . LEU A 1 88 ? -21.380 4.253 2.096 1.00 63.38 88 LEU A N 1
ATOM 645 C CA . LEU A 1 88 ? -22.292 5.085 2.885 1.00 63.38 88 LEU A CA 1
ATOM 646 C C . LEU A 1 88 ? -22.831 6.254 2.048 1.00 63.38 88 LEU A C 1
ATOM 648 O O . LEU A 1 88 ? -22.449 7.412 2.228 1.00 63.38 88 LEU A O 1
ATOM 652 N N . THR A 1 89 ? -23.762 5.965 1.143 1.00 57.62 89 THR A N 1
ATOM 653 C CA . THR A 1 89 ? -24.644 7.003 0.606 1.00 57.62 89 THR A CA 1
ATOM 654 C C . THR A 1 89 ? -25.597 7.480 1.713 1.00 57.62 89 THR A C 1
ATOM 656 O O . THR A 1 89 ? -26.226 6.639 2.355 1.00 57.62 89 THR A O 1
ATOM 659 N N . PRO A 1 90 ? -25.761 8.799 1.941 1.00 55.91 90 PRO A N 1
ATOM 660 C CA . PRO A 1 90 ? -26.666 9.345 2.964 1.00 55.91 90 PRO A CA 1
ATOM 661 C C . PRO A 1 90 ? -28.141 8.912 2.864 1.00 55.91 90 PRO A C 1
ATOM 663 O O . PRO A 1 90 ? -28.906 9.181 3.785 1.00 55.91 90 PRO A O 1
ATOM 666 N N . ASP A 1 91 ? -28.545 8.267 1.767 1.00 54.69 91 ASP A N 1
ATOM 667 C CA . ASP A 1 91 ? -29.930 7.876 1.477 1.00 54.69 91 ASP A CA 1
ATOM 668 C C . ASP A 1 91 ? -30.397 6.621 2.250 1.00 54.69 91 ASP A C 1
ATOM 670 O O . ASP A 1 91 ? -31.588 6.331 2.305 1.00 54.69 91 ASP A O 1
ATOM 674 N N . GLU A 1 92 ? -29.485 5.891 2.906 1.00 54.97 92 GLU A N 1
ATOM 675 C CA . GLU A 1 92 ? -29.782 4.610 3.575 1.00 54.97 92 GLU A CA 1
ATOM 676 C C . GLU A 1 92 ? -29.726 4.668 5.114 1.00 54.97 92 GLU A C 1
ATOM 678 O O . GLU A 1 92 ? -29.389 3.688 5.778 1.00 54.97 92 GLU A O 1
ATOM 683 N N . LEU A 1 93 ? -30.093 5.801 5.721 1.00 50.78 93 LEU A N 1
ATOM 684 C CA . LEU A 1 93 ? -30.441 5.839 7.149 1.00 50.78 93 LEU A CA 1
ATOM 685 C C . LEU A 1 93 ? -31.961 5.992 7.322 1.00 50.78 93 LEU A C 1
ATOM 687 O O . LEU A 1 93 ? -32.450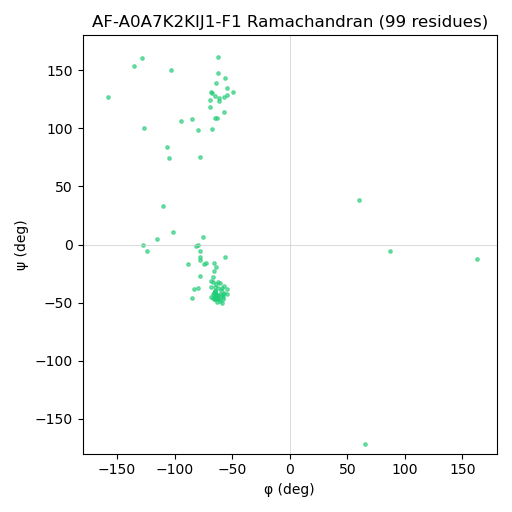 7.108 7.529 1.00 50.78 93 LEU A O 1
ATOM 691 N N . PRO A 1 94 ? -32.741 4.893 7.280 1.00 54.50 94 PRO A N 1
ATOM 692 C CA . PRO A 1 94 ? -34.144 4.937 7.665 1.00 54.50 94 PRO A CA 1
ATOM 693 C C . PRO A 1 94 ? -34.240 5.213 9.174 1.00 54.50 94 PRO A C 1
ATOM 695 O O . PRO A 1 94 ? -34.070 4.314 9.994 1.00 54.50 94 PRO A O 1
ATOM 698 N N . GLY A 1 95 ? -34.487 6.473 9.556 1.00 57.59 95 GLY A N 1
ATOM 699 C CA . GLY A 1 95 ? -34.767 6.822 10.956 1.00 57.59 95 GLY A CA 1
ATOM 700 C C . GLY A 1 95 ? -34.633 8.290 11.370 1.00 57.59 95 GLY A C 1
ATOM 701 O O . GLY A 1 95 ? -35.107 8.643 12.445 1.00 57.59 95 GLY A O 1
ATOM 702 N N . ALA A 1 96 ? -34.042 9.175 10.558 1.00 56.12 96 ALA A N 1
ATOM 703 C CA . ALA A 1 96 ? -33.847 10.578 10.960 1.00 56.12 96 ALA A CA 1
ATOM 704 C C . ALA A 1 96 ? -35.099 11.475 10.817 1.00 56.12 96 ALA A C 1
ATOM 706 O O . ALA A 1 96 ? -35.054 12.654 11.161 1.00 56.12 96 ALA A O 1
ATOM 707 N N . THR A 1 97 ? -36.230 10.940 10.350 1.00 57.59 97 THR A N 1
ATOM 708 C CA . THR A 1 97 ? -37.524 11.640 10.364 1.00 57.59 97 THR A CA 1
ATOM 709 C C . THR A 1 97 ? -38.402 11.071 11.472 1.00 57.59 97 THR A C 1
ATOM 711 O O . THR A 1 97 ? -39.350 10.334 11.223 1.00 57.59 97 THR A O 1
ATOM 714 N N . GLY A 1 98 ? -38.081 11.414 12.717 1.00 56.88 98 GLY A N 1
ATOM 715 C CA . GLY A 1 98 ? -39.087 11.438 13.772 1.00 56.88 98 GLY A CA 1
ATOM 716 C C . GLY A 1 98 ? -39.790 12.796 13.719 1.00 56.88 98 GLY A C 1
ATOM 717 O O . GLY A 1 98 ? -39.146 13.791 14.055 1.00 56.88 98 GLY A O 1
ATOM 718 N N . PRO A 1 99 ? -41.052 12.905 13.265 1.00 62.16 99 PRO A N 1
ATOM 719 C CA . PRO A 1 99 ? -41.791 14.146 13.424 1.00 62.16 99 PRO A CA 1
ATOM 720 C C . PRO A 1 99 ? -41.998 14.391 14.918 1.00 62.16 99 PRO A C 1
ATOM 722 O O . PRO A 1 99 ? -42.461 13.511 15.642 1.00 62.16 99 PRO A O 1
ATOM 725 N N . GLY A 1 100 ? -41.628 15.588 15.371 1.00 64.44 100 GLY A N 1
ATOM 726 C CA . GLY A 1 100 ? -41.966 16.053 16.706 1.00 64.44 100 GLY A CA 1
ATOM 727 C C . GLY A 1 100 ? -43.473 15.961 16.923 1.00 64.44 100 GLY A C 1
ATOM 728 O O . GLY A 1 100 ? -44.262 16.438 16.106 1.00 64.44 100 GLY A O 1
ATOM 729 N N . THR A 1 101 ? -43.870 15.325 18.015 1.00 52.00 101 THR A N 1
ATOM 730 C CA . THR A 1 101 ? -45.167 15.523 18.660 1.00 52.00 101 THR A CA 1
ATOM 731 C C . THR A 1 101 ? -44.979 15.309 20.150 1.00 52.00 101 THR A C 1
ATOM 733 O O . THR A 1 101 ? -44.298 14.322 20.511 1.00 52.00 101 THR A O 1
#

Mean predicted aligned error: 13.06 Å

Secondary structure (DSSP, 8-state):
-------PPP--TTSSGGGTTSPPPHHHHHHHHHHHHHHHHHHHH--HHHHHHHTTPPTTHHHHH--SHHHHHHHHHHHHHHHHHHH--GGG-TTS-----

Nearest PDB structures (foldseek):
  3hti-assembly1_A-2  TM=8.508E-01  e=7.181E-03  Streptomyces lividans
  2np5-assembly1_A  TM=8.819E-01  e=1.629E-02  Rhodococcus jostii RHA1
  2gfn-assembly1_A  TM=8.074E-01  e=8.933E-03  Rhodococcus jostii RHA1
  3cwr-assembly2_A  TM=8.858E-01  e=8.847E-02  Rhodospirillum rubrum ATCC 11170
  3f1b-assembly1_A-2  TM=7.907E-01  e=4.351E-02  Rhodococcus jostii RHA1

pLDDT: mean 79.58, std 20.03, range [41.12, 98.25]

Sequence (101 aa):
MTSATPSAAPLDPRGSQGAADAPASRADRIGDAALDLLVERGMRGLTHRAVDERAGLPQGSTSNHARTRQALLETAVRRQVQRESQVLTPDELPGATGPGT

Foldseek 3Di:
DDDDDPDDDDDPPPPPCVVVPPPQDPLLLLLVQQLVQCVPPNLVSRDQQSSCVSSVHDRCPSCVVQVDSVSSVVSNVVNVVVVVVVVPDVPPDPPPDPDDD

Radius of gyration: 21.55 Å; Cα contacts (8 Å, |Δi|>4): 69; chains: 1; bounding box: 66×48×33 Å

Solvent-accessible surface area (backbone atoms only — not comparable to full-atom values): 6340 Å² total; per-residue (Å²): 139,79,90,81,76,84,79,78,74,81,79,70,93,70,82,65,63,81,66,76,75,54,81,75,47,74,66,50,44,48,9,51,27,40,47,54,34,37,72,76,52,32,76,87,47,61,42,53,67,55,29,14,62,66,48,76,43,64,85,63,53,42,43,76,75,28,81,42,73,64,48,46,50,51,40,22,51,54,40,50,54,54,52,52,56,69,69,60,53,86,87,76,63,93,70,86,80,70,79,89,127